Protein AF-A0A5K0YVM8-F1 (afdb_monomer)

Radius of gyration: 13.89 Å; Cα contacts (8 Å, |Δi|>4): 27; chains: 1; bounding box: 32×17×34 Å

Solvent-accessible surface area (backbone atoms only — not comparable to full-atom values): 3142 Å² total; per-residue (Å²): 130,80,93,77,81,82,86,90,78,85,86,86,78,85,88,53,91,89,70,86,80,81,81,48,76,43,66,49,84,50,95,90,53,80,62,43,83,75,50,72,88

pLDDT: mean 92.94, std 5.76, range [63.53, 97.56]

Organism: NCBI:txid210225

Sequence (41 aa):
GGKNPSFQEKFIFTLIEGLREVTVQVWNSNTLTMDDHIGSG

Structure (mmCIF, N/CA/C/O backbone):
data_AF-A0A5K0YVM8-F1
#
_entry.id   AF-A0A5K0YVM8-F1
#
loop_
_atom_site.group_PDB
_atom_site.id
_atom_site.type_symbol
_atom_site.label_atom_id
_atom_site.label_alt_id
_atom_site.label_comp_id
_atom_site.label_asym_id
_atom_site.label_entity_id
_atom_site.label_seq_id
_atom_site.pdbx_PDB_ins_code
_atom_site.Cartn_x
_atom_site.Cartn_y
_atom_site.Cartn_z
_atom_site.occupancy
_atom_site.B_iso_or_equiv
_atom_site.auth_seq_id
_atom_site.auth_comp_id
_atom_site.auth_asym_id
_atom_site.auth_atom_id
_atom_site.pdbx_PDB_model_num
ATOM 1 N N . GLY A 1 1 ? 13.738 0.166 -11.604 1.00 63.53 1 GLY A N 1
ATOM 2 C CA . GLY A 1 1 ? 13.389 0.122 -10.174 1.00 63.53 1 GLY A CA 1
ATOM 3 C C . GLY A 1 1 ? 14.115 -1.029 -9.516 1.00 63.53 1 GLY A C 1
ATOM 4 O O . GLY A 1 1 ? 14.246 -2.077 -10.141 1.00 63.53 1 GLY A O 1
ATOM 5 N N . GLY A 1 2 ? 14.635 -0.840 -8.303 1.00 80.56 2 GLY A N 1
ATOM 6 C CA . GLY A 1 2 ? 15.146 -1.963 -7.512 1.00 80.56 2 GLY A CA 1
ATOM 7 C C . GLY A 1 2 ? 14.023 -2.972 -7.262 1.00 80.56 2 GLY A C 1
ATOM 8 O O . GLY A 1 2 ? 12.897 -2.572 -6.993 1.00 80.56 2 GLY A O 1
ATOM 9 N N . LYS A 1 3 ? 14.310 -4.271 -7.387 1.00 82.62 3 LYS A N 1
ATOM 10 C CA . LYS A 1 3 ? 13.297 -5.336 -7.245 1.00 82.62 3 LYS A CA 1
ATOM 11 C C . LYS A 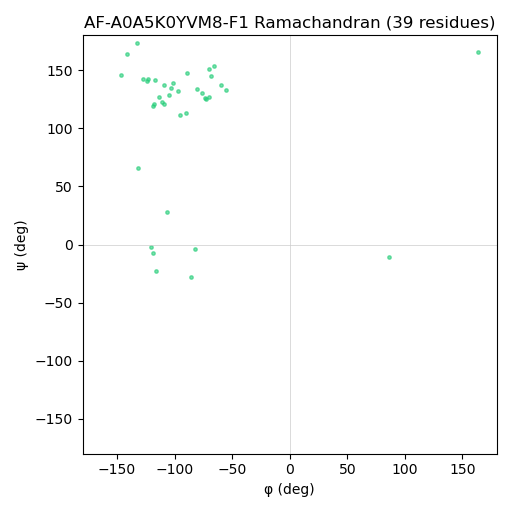1 3 ? 13.006 -5.729 -5.789 1.00 82.62 3 LYS A C 1
ATOM 13 O O . LYS A 1 3 ? 12.127 -6.545 -5.560 1.00 82.62 3 LYS A O 1
ATOM 18 N N . ASN A 1 4 ? 13.732 -5.141 -4.834 1.00 89.31 4 ASN A N 1
ATOM 19 C CA . ASN A 1 4 ? 13.631 -5.422 -3.400 1.00 89.31 4 ASN A CA 1
ATOM 20 C C . ASN A 1 4 ? 13.529 -4.109 -2.595 1.00 89.31 4 ASN A C 1
ATOM 22 O O . ASN A 1 4 ? 14.483 -3.754 -1.899 1.00 89.31 4 ASN A O 1
ATOM 26 N N . PRO A 1 5 ? 12.447 -3.325 -2.745 1.00 89.62 5 PRO A N 1
ATOM 27 C CA . PRO A 1 5 ? 12.260 -2.119 -1.947 1.00 89.62 5 PRO A CA 1
ATOM 28 C C . PRO A 1 5 ? 11.997 -2.473 -0.476 1.00 89.62 5 PRO A C 1
ATOM 30 O O . PRO A 1 5 ? 11.325 -3.457 -0.174 1.00 89.62 5 PRO A O 1
ATOM 33 N N . SER A 1 6 ? 12.501 -1.644 0.438 1.00 91.31 6 SER A N 1
ATOM 34 C CA . SER A 1 6 ? 12.105 -1.659 1.847 1.00 91.31 6 SER A CA 1
ATOM 35 C C . SER A 1 6 ? 11.322 -0.391 2.159 1.00 91.31 6 SER A C 1
ATOM 37 O O . SER A 1 6 ? 11.850 0.707 1.988 1.00 91.31 6 SER A O 1
ATOM 39 N N . PHE A 1 7 ? 10.098 -0.560 2.641 1.00 90.00 7 PHE A N 1
ATOM 40 C CA . PHE A 1 7 ? 9.217 0.513 3.087 1.00 90.00 7 PHE A CA 1
ATOM 41 C C . PHE A 1 7 ? 9.389 0.651 4.603 1.00 90.00 7 PHE A C 1
ATOM 43 O O . PHE A 1 7 ? 9.094 -0.283 5.349 1.00 90.00 7 PHE A O 1
ATOM 50 N N . GLN A 1 8 ? 9.978 1.757 5.055 1.00 93.69 8 GLN A N 1
ATOM 51 C CA . GLN A 1 8 ? 10.249 2.030 6.475 1.00 93.69 8 GLN A CA 1
ATOM 52 C C . GLN A 1 8 ? 9.294 3.093 7.034 1.00 93.69 8 GLN A C 1
ATOM 54 O O . GLN A 1 8 ? 9.622 3.832 7.963 1.00 93.69 8 GLN A O 1
ATOM 59 N N . GLU A 1 9 ? 8.103 3.186 6.453 1.00 95.44 9 GLU A N 1
ATOM 60 C CA . GLU A 1 9 ? 7.071 4.134 6.835 1.00 95.44 9 GLU A CA 1
ATOM 61 C C . GLU A 1 9 ? 6.157 3.569 7.928 1.00 95.44 9 GLU A C 1
ATOM 63 O O . GLU A 1 9 ? 5.860 2.375 7.998 1.00 95.44 9 GLU A O 1
ATOM 68 N N . LYS A 1 10 ? 5.663 4.464 8.787 1.00 95.31 10 LYS A N 1
ATOM 69 C CA . LYS A 1 10 ? 4.652 4.150 9.796 1.00 95.31 10 LYS A CA 1
ATOM 70 C C . LYS A 1 10 ? 3.331 4.795 9.404 1.00 95.31 10 LYS A C 1
ATOM 72 O O . LYS A 1 10 ? 3.239 6.018 9.339 1.00 95.31 10 LYS A O 1
ATOM 77 N N . PHE A 1 11 ? 2.301 3.973 9.241 1.00 93.94 11 PHE A N 1
ATOM 78 C CA . PHE A 1 11 ? 0.932 4.424 9.003 1.00 93.94 11 PHE A CA 1
ATOM 79 C C . PHE A 1 11 ? 0.113 4.291 10.287 1.00 93.94 11 PHE A C 1
ATOM 81 O O . PHE A 1 11 ? 0.209 3.289 10.996 1.00 93.94 11 PHE A O 1
ATOM 88 N N . ILE A 1 12 ? -0.668 5.320 10.614 1.00 95.25 12 ILE A N 1
ATOM 89 C CA . ILE A 1 12 ? -1.533 5.343 11.796 1.00 95.25 12 ILE A CA 1
ATOM 90 C C . ILE A 1 12 ? -2.970 5.464 11.307 1.00 95.25 12 ILE A C 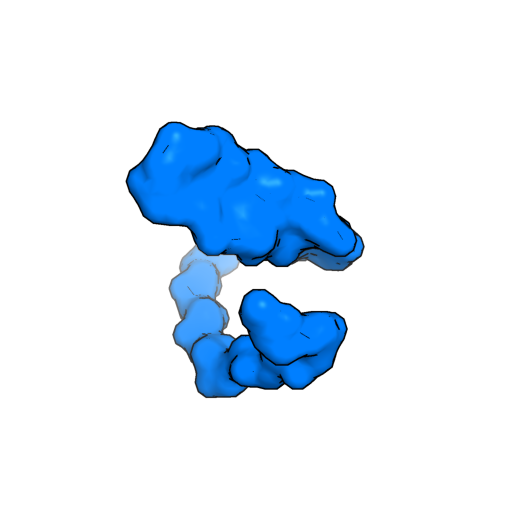1
ATOM 92 O O . ILE A 1 12 ? -3.316 6.435 10.640 1.00 95.25 12 ILE A O 1
ATOM 96 N N .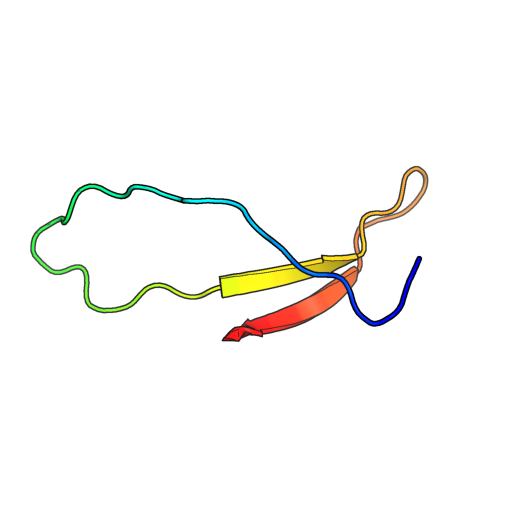 PHE A 1 13 ? -3.798 4.489 11.669 1.00 92.12 13 PHE A N 1
ATOM 97 C CA . PHE A 1 13 ? -5.222 4.473 11.359 1.00 92.12 13 PHE A CA 1
ATOM 98 C C . PHE A 1 13 ? -6.027 4.517 12.655 1.00 92.12 13 PHE A C 1
ATOM 100 O O . PHE A 1 13 ? -5.660 3.881 13.646 1.00 92.12 13 PHE A O 1
ATOM 107 N N . THR A 1 14 ? -7.136 5.251 12.651 1.00 94.56 14 THR A N 1
ATOM 108 C CA . THR A 1 14 ? -8.126 5.163 13.726 1.00 94.56 14 THR A CA 1
ATOM 109 C C . THR A 1 14 ? -8.938 3.890 13.539 1.00 94.56 14 THR A C 1
ATOM 111 O O . THR A 1 14 ? -9.444 3.629 12.449 1.00 94.56 14 THR A O 1
ATOM 114 N N . LEU A 1 15 ? -9.082 3.103 14.604 1.00 90.88 15 LEU A N 1
ATOM 115 C CA . LEU A 1 15 ? -9.953 1.937 14.581 1.00 90.88 15 LEU A CA 1
ATOM 116 C C . LEU A 1 15 ? -11.415 2.391 14.530 1.00 90.88 15 LEU A C 1
ATOM 118 O O . LEU A 1 15 ? -11.854 3.174 15.371 1.00 90.88 15 LEU A O 1
ATOM 122 N N . ILE A 1 16 ? -12.153 1.879 13.551 1.00 93.06 16 ILE A N 1
ATOM 123 C CA . ILE A 1 16 ? -13.590 2.103 13.401 1.00 93.06 16 ILE A CA 1
ATOM 124 C C . ILE A 1 16 ? -14.297 0.791 13.733 1.00 93.06 16 ILE A C 1
ATOM 126 O O . ILE A 1 16 ? -13.852 -0.284 13.323 1.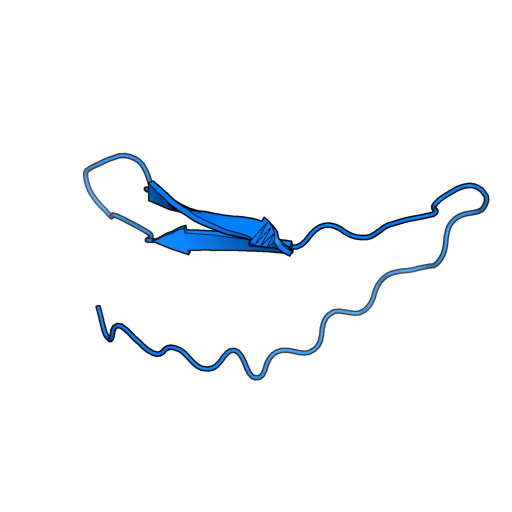00 93.06 16 ILE A O 1
ATOM 130 N N . GLU A 1 17 ? -15.395 0.873 14.481 1.00 96.31 17 GLU A N 1
ATOM 131 C CA . GLU A 1 17 ? -16.219 -0.294 14.782 1.00 96.31 17 GLU A CA 1
ATOM 132 C C . GLU A 1 17 ? -16.674 -0.989 13.489 1.00 96.31 17 GLU A C 1
ATOM 134 O O . GLU A 1 17 ? -17.119 -0.353 12.536 1.00 96.31 17 GLU A O 1
ATOM 139 N N . GLY A 1 18 ? -16.535 -2.315 13.450 1.00 94.56 18 GLY A N 1
ATOM 140 C CA . GLY A 1 18 ? -16.907 -3.125 12.290 1.00 94.56 18 GLY A CA 1
ATOM 141 C C . GLY A 1 18 ? -15.825 -3.265 11.215 1.00 94.56 18 GLY A C 1
ATOM 142 O O . GLY A 1 18 ? -15.972 -4.139 10.360 1.00 94.56 18 GLY A O 1
ATOM 143 N N . LEU A 1 19 ? -14.723 -2.506 11.271 1.00 94.19 19 LEU A N 1
ATOM 144 C CA . LEU A 1 19 ? -13.563 -2.747 10.407 1.00 94.19 19 LEU A CA 1
ATOM 145 C C . LEU A 1 19 ? -12.805 -3.992 10.889 1.00 94.19 19 LEU A C 1
ATOM 147 O O . LEU A 1 19 ? -12.442 -4.087 12.060 1.00 94.19 19 LEU A O 1
ATOM 151 N N . ARG A 1 20 ? -12.578 -4.954 9.989 1.00 91.88 20 ARG A N 1
ATOM 152 C CA . ARG A 1 20 ? -12.010 -6.271 10.341 1.00 91.88 20 ARG A CA 1
ATOM 153 C C . ARG A 1 20 ? -10.653 -6.559 9.721 1.00 91.88 20 ARG A C 1
ATOM 155 O O . ARG A 1 20 ? -9.926 -7.395 10.243 1.00 91.88 20 ARG A O 1
ATOM 162 N N . GLU A 1 21 ? -10.331 -5.891 8.625 1.00 93.75 21 GLU A N 1
ATOM 163 C CA . GLU A 1 21 ? -9.158 -6.204 7.823 1.00 93.75 21 GLU A CA 1
ATOM 164 C C . GLU A 1 21 ? -8.589 -4.930 7.207 1.00 93.75 21 GLU A C 1
ATOM 166 O O . GLU A 1 21 ? -9.327 -4.001 6.869 1.00 93.75 21 GLU A O 1
ATOM 171 N N . VAL A 1 22 ? -7.266 -4.903 7.081 1.00 93.00 22 VAL A N 1
ATOM 172 C CA . VAL A 1 22 ? -6.528 -3.898 6.322 1.00 93.00 22 VAL A CA 1
ATOM 173 C C . VAL A 1 22 ? -5.801 -4.645 5.220 1.00 93.00 22 VAL A C 1
ATOM 175 O O . VAL A 1 22 ? -4.971 -5.496 5.516 1.00 93.00 22 VAL A O 1
ATOM 178 N N . THR A 1 23 ? -6.106 -4.312 3.971 1.00 94.44 23 THR A N 1
ATOM 179 C CA . THR A 1 23 ? -5.416 -4.866 2.804 1.00 94.44 23 THR A CA 1
ATOM 180 C C . THR A 1 23 ? -4.336 -3.902 2.338 1.00 94.44 23 THR A C 1
ATOM 182 O O . THR A 1 23 ? -4.602 -2.713 2.137 1.00 94.44 23 THR A O 1
ATOM 185 N N . VAL A 1 24 ? -3.138 -4.410 2.108 1.00 95.31 24 VAL A N 1
ATOM 186 C CA . VAL A 1 24 ? -1.995 -3.695 1.551 1.00 95.31 24 VAL A CA 1
ATOM 187 C C . VAL A 1 24 ? -1.868 -4.056 0.075 1.00 95.31 24 VAL A C 1
ATOM 189 O O . VAL A 1 24 ? -2.023 -5.212 -0.309 1.00 95.31 24 VAL A O 1
ATOM 192 N N . GLN A 1 25 ? -1.575 -3.071 -0.772 1.00 96.38 25 GLN A N 1
ATOM 193 C CA . GLN A 1 25 ? -1.266 -3.284 -2.186 1.00 96.38 25 GLN A CA 1
ATOM 194 C C . GLN A 1 25 ? 0.049 -2.598 -2.535 1.00 96.38 25 GLN A C 1
ATOM 1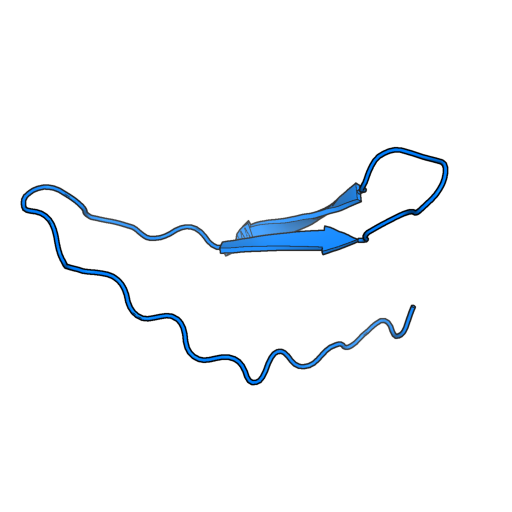96 O O . GLN A 1 25 ? 0.335 -1.501 -2.055 1.00 96.38 25 GLN A O 1
ATOM 201 N N . VAL A 1 26 ? 0.833 -3.235 -3.394 1.00 95.06 26 VAL A N 1
ATOM 202 C CA . VAL A 1 26 ? 2.109 -2.731 -3.886 1.00 95.06 26 VAL A CA 1
ATOM 203 C C . VAL A 1 26 ? 1.968 -2.456 -5.376 1.00 95.06 26 VAL A C 1
ATOM 205 O O . VAL A 1 26 ? 1.565 -3.327 -6.149 1.00 95.06 26 VAL A O 1
ATOM 208 N N . TRP A 1 27 ? 2.326 -1.237 -5.767 1.00 95.94 27 TRP A N 1
ATOM 209 C CA . TRP A 1 27 ? 2.243 -0.757 -7.140 1.00 95.94 27 TRP A CA 1
ATOM 210 C C . TRP A 1 27 ? 3.608 -0.252 -7.610 1.00 95.94 27 TRP A C 1
ATOM 212 O O . TRP A 1 27 ? 4.352 0.372 -6.852 1.00 95.94 27 TRP A O 1
ATOM 222 N N . ASN A 1 28 ? 3.942 -0.530 -8.866 1.00 93.56 28 ASN A N 1
ATOM 223 C CA . ASN A 1 28 ? 5.085 0.046 -9.558 1.00 93.56 28 ASN A CA 1
ATOM 224 C C . ASN A 1 28 ? 4.647 1.340 -10.254 1.00 93.56 28 ASN A C 1
ATOM 226 O O . ASN A 1 28 ? 3.851 1.286 -11.190 1.00 93.56 28 ASN A O 1
ATOM 230 N N . SER A 1 29 ? 5.163 2.482 -9.792 1.00 94.38 29 SER A N 1
ATOM 231 C CA . SER A 1 29 ? 4.764 3.786 -10.324 1.00 94.38 29 SER A CA 1
ATOM 232 C C . SER A 1 29 ? 5.483 4.134 -11.631 1.00 94.38 29 SER A C 1
ATOM 234 O O . SER A 1 29 ? 6.708 4.014 -11.722 1.00 94.38 29 SER A O 1
ATOM 236 N N . ASN A 1 30 ? 4.729 4.608 -12.625 1.00 94.94 30 ASN A N 1
ATOM 237 C CA . ASN A 1 30 ? 5.213 4.996 -13.947 1.00 94.94 30 ASN A CA 1
ATOM 238 C C . ASN A 1 30 ? 4.848 6.465 -14.253 1.00 94.94 30 ASN A C 1
ATOM 240 O O . ASN A 1 30 ? 3.774 6.946 -13.917 1.00 94.94 30 ASN A O 1
ATOM 244 N N . THR A 1 31 ? 5.734 7.214 -14.920 1.00 96.81 31 THR A N 1
ATOM 245 C CA . THR A 1 31 ? 5.512 8.659 -15.174 1.00 96.81 31 THR A CA 1
ATOM 246 C C . THR A 1 31 ? 4.691 8.951 -16.436 1.00 96.81 31 THR A C 1
A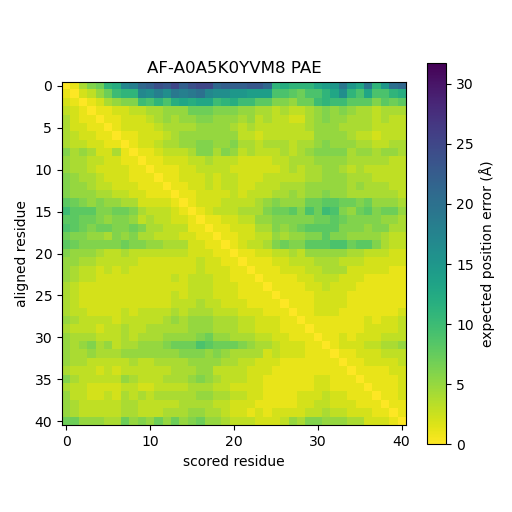TOM 248 O O . THR A 1 31 ? 4.042 9.989 -16.522 1.00 96.81 31 THR A O 1
ATOM 251 N N . LEU A 1 32 ? 4.747 8.070 -17.439 1.00 97.56 32 LEU A N 1
ATOM 252 C CA . LEU A 1 32 ? 4.133 8.286 -18.763 1.00 97.56 32 LEU A CA 1
ATOM 253 C C . LEU A 1 32 ? 3.054 7.255 -19.112 1.00 97.56 32 LEU A C 1
ATOM 255 O O . LEU A 1 32 ? 2.384 7.377 -20.135 1.00 97.56 32 LEU A O 1
ATOM 259 N N . THR A 1 33 ? 2.907 6.228 -18.284 1.00 96.56 33 THR A N 1
ATOM 260 C CA . THR A 1 33 ? 1.942 5.141 -18.448 1.00 96.56 33 THR A CA 1
ATOM 261 C C . THR A 1 33 ? 1.230 4.916 -17.125 1.00 96.56 33 THR A C 1
ATOM 263 O O . THR A 1 33 ? 1.582 5.526 -16.120 1.00 96.56 33 THR A O 1
ATOM 266 N N . MET A 1 34 ? 0.224 4.046 -17.124 1.00 97.31 34 MET A N 1
ATOM 267 C CA . MET A 1 34 ? -0.426 3.640 -15.881 1.00 97.31 34 MET A CA 1
ATOM 268 C C . MET A 1 34 ? 0.539 2.857 -14.989 1.00 97.31 34 MET A C 1
ATOM 270 O O . MET A 1 34 ? 1.485 2.233 -15.479 1.00 97.31 34 MET A O 1
ATOM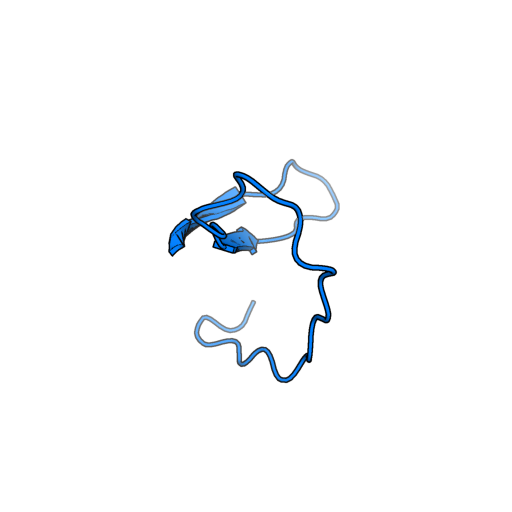 274 N N . ASP A 1 35 ? 0.279 2.906 -13.688 1.00 97.12 35 ASP A N 1
ATOM 275 C CA . ASP A 1 35 ? 0.991 2.121 -12.688 1.00 97.12 35 ASP A CA 1
ATOM 276 C C . ASP A 1 35 ? 0.627 0.635 -12.799 1.00 97.12 35 ASP A C 1
ATOM 278 O O . ASP A 1 35 ? -0.494 0.278 -13.173 1.00 97.12 35 ASP A O 1
ATOM 282 N N . ASP A 1 36 ? 1.564 -0.232 -12.421 1.00 95.81 36 ASP A N 1
ATOM 283 C CA . ASP A 1 36 ? 1.372 -1.682 -12.459 1.00 95.81 36 ASP A CA 1
ATOM 284 C C . ASP A 1 36 ? 1.140 -2.236 -11.051 1.00 95.81 36 ASP A C 1
ATOM 286 O O . ASP A 1 36 ? 1.950 -2.012 -10.149 1.00 95.81 36 ASP A O 1
ATOM 290 N N . HIS A 1 37 ? 0.078 -3.016 -10.851 1.00 95.75 37 HIS A N 1
ATOM 291 C CA . HIS A 1 37 ? -0.109 -3.768 -9.609 1.00 95.75 37 HIS A CA 1
ATOM 292 C C . HIS A 1 37 ? 0.876 -4.943 -9.553 1.00 95.75 37 HIS A C 1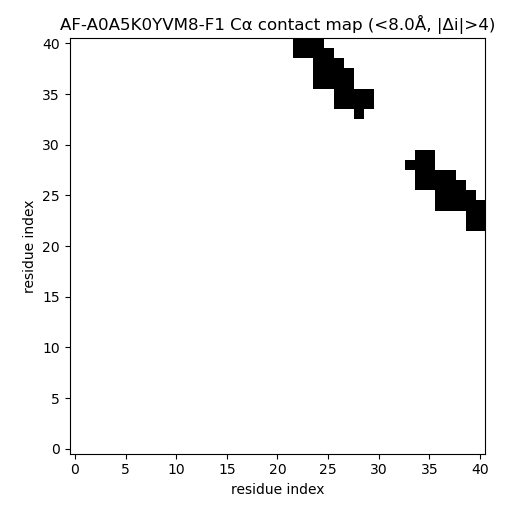
ATOM 294 O O . HIS A 1 37 ? 0.895 -5.783 -10.455 1.00 95.75 37 HIS A O 1
ATOM 300 N N . ILE A 1 38 ? 1.670 -5.030 -8.482 1.00 94.94 38 ILE A N 1
ATOM 301 C CA . ILE A 1 38 ? 2.730 -6.042 -8.339 1.00 94.94 38 ILE A CA 1
ATOM 302 C C . ILE A 1 38 ? 2.568 -6.956 -7.119 1.00 94.94 38 ILE A C 1
ATOM 304 O O . ILE A 1 38 ? 3.35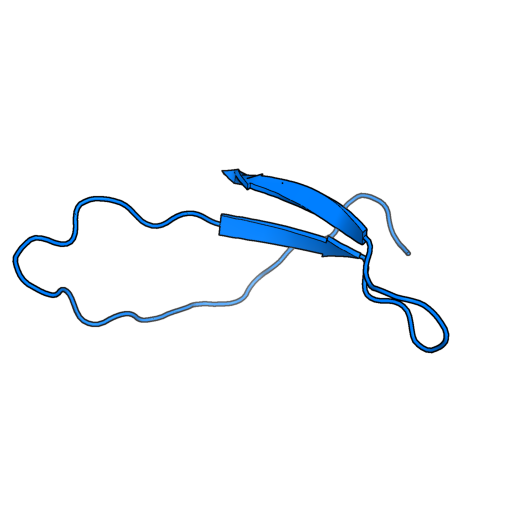0 -7.893 -6.961 1.00 94.94 38 ILE A O 1
ATOM 308 N N . GLY A 1 39 ? 1.552 -6.744 -6.281 1.00 94.94 39 GLY A N 1
ATOM 309 C CA . GLY A 1 39 ? 1.231 -7.656 -5.184 1.00 94.94 39 GLY A CA 1
ATOM 310 C C . GLY A 1 39 ? 0.315 -7.049 -4.128 1.00 94.94 39 GLY A C 1
ATOM 311 O O . GLY A 1 39 ? 0.146 -5.836 -4.058 1.00 94.94 39 GLY A O 1
ATOM 312 N N . SER A 1 40 ? -0.239 -7.907 -3.280 1.00 95.81 40 SER A N 1
ATOM 313 C CA . SER A 1 40 ? -1.107 -7.530 -2.164 1.00 95.81 40 SER A CA 1
ATOM 314 C C . SER A 1 40 ? -0.831 -8.394 -0.932 1.00 95.81 40 SER A C 1
ATOM 316 O O . SER A 1 40 ? -0.220 -9.459 -1.063 1.00 95.81 40 SER A O 1
ATOM 318 N N . GLY A 1 41 ? -1.305 -7.969 0.240 1.00 92.94 41 GLY A N 1
ATOM 319 C CA . GLY A 1 41 ? -1.203 -8.709 1.502 1.00 92.94 41 GLY A CA 1
ATOM 320 C C . GLY A 1 41 ? -2.036 -8.120 2.625 1.00 92.94 41 GLY A C 1
ATOM 321 O O . GLY A 1 41 ? -2.664 -7.064 2.398 1.00 92.94 41 GLY A O 1
#

Mean predicted aligned error: 3.84 Å

Secondary structure (DSSP, 8-state):
--SS------------TT------EEEE--SSS--EEEEE-

Nearest PDB structures (foldseek):
  8c7h-assembly1_C  TM=6.296E-01  e=6.354E+00  Homo sapiens

Foldseek 3Di:
DDPDDDDPDDDDDDDDPPDDDDKDWDWADDDPDDIHTDDMD

InterPro domains:
  IPR000008 C2 domain [PF00168] (4-39)
  IPR035892 C2 domain superfamily [G3DSA:2.60.40.150] (1-41)
  IPR035892 C2 domain superfamily [SSF49562] (2-40)
  IPR052981 Ingression C2 domain-containing protein [PTHR47052] (1-41)